Protein AF-A0A950JTL0-F1 (afdb_monomer)

Nearest PDB structures (foldseek):
  7jz2-assembly1_C  TM=7.143E-01  e=7.258E-02  Escherichia coli K-12
  4kx6-assembly2_O  TM=7.077E-01  e=2.262E-01  Escherichia coli DH1
  6awf-assembly1_C  TM=6.795E-01  e=2.912E-01  Escherichia coli
  4kx6-assembly1_C  TM=6.933E-01  e=3.305E-01  Escherichia coli DH1

Mean predicted aligned error: 11.03 Å

Solvent-accessible surface area (backbone atoms only — not comparable to full-atom values): 5020 Å² total; per-residue (Å²): 133,80,86,64,95,79,67,73,83,72,79,75,76,81,78,76,77,66,74,86,73,53,81,86,49,68,70,58,54,49,53,52,50,54,53,52,46,53,51,25,41,54,53,33,52,52,51,50,53,51,50,53,52,24,59,73,68,37,71,82,49,30,52,60,48,55,59,50,45,72,33,71,68,33,43,52,41,51,49,42,46,74,107

pLDDT: mean 80.23, std 8.86, range [50.84, 93.06]

Radius of gyration: 23.2 Å; Cα contacts (8 Å, |Δi|>4): 27; chains: 1; bounding box: 40×24×67 Å

Sequence (83 aa):
MADNPQSPPLRSRPLSPFVTIYKWPITMATSIAHRVTGVAISLGMVLIAWGLIALASGPELYQPFTAAISNIVGQVVLFGFLT

Secondary structure (DSSP, 8-state):
----TT-----PPPPP--SSSS---HHHHHHHHHHHHHHHHHHHHHHHHHHHHHHHT-HHHHHHHHHHHTSHHHHHHHHHHH-

Foldseek 3Di:
DDPDPPDDPDDDDDDDPDPPPDDDDPVNVVVVVVVQLVVLLVLLVVLVVLQVVQVVVDDVSNVVSVVVLPDPVNVVSVVSNVD

Structure (mmCIF, N/CA/C/O backbone):
data_AF-A0A950JTL0-F1
#
_entry.id   AF-A0A950JTL0-F1
#
loop_
_atom_site.group_PDB
_atom_site.id
_atom_site.type_symbol
_atom_site.label_atom_id
_atom_site.label_alt_id
_atom_site.label_comp_id
_atom_site.label_asym_id
_atom_site.label_entity_id
_atom_site.label_seq_id
_atom_site.pdbx_PDB_ins_code
_atom_site.Cartn_x
_atom_site.Cartn_y
_atom_site.Cartn_z
_atom_site.occupancy
_atom_site.B_iso_or_equiv
_atom_site.auth_seq_id
_atom_site.auth_comp_id
_atom_site.auth_asym_id
_atom_site.auth_atom_id
_atom_site.pdbx_PDB_model_num
ATOM 1 N N . MET A 1 1 ? -21.476 14.052 -43.018 1.00 50.84 1 MET A N 1
ATOM 2 C CA . MET A 1 1 ? -20.894 12.702 -43.158 1.00 50.84 1 MET A CA 1
ATOM 3 C C . MET A 1 1 ? -21.601 11.833 -42.127 1.00 50.84 1 MET A C 1
ATOM 5 O O . MET A 1 1 ? -21.351 12.017 -40.947 1.00 50.84 1 MET A O 1
ATOM 9 N N . ALA A 1 2 ? -22.608 11.061 -42.537 1.00 56.53 2 ALA A N 1
ATOM 10 C CA . ALA A 1 2 ? -23.433 10.277 -41.618 1.00 56.53 2 ALA A CA 1
ATOM 11 C C . ALA A 1 2 ? -22.608 9.135 -41.009 1.00 56.53 2 ALA A C 1
ATOM 13 O O . ALA A 1 2 ? -21.900 8.443 -41.741 1.00 56.53 2 ALA A O 1
ATOM 14 N N . ASP A 1 3 ? -22.701 8.958 -39.693 1.00 60.72 3 ASP A N 1
ATOM 15 C CA . ASP A 1 3 ? -22.144 7.798 -39.006 1.00 60.72 3 ASP A CA 1
ATOM 16 C C . ASP A 1 3 ? -22.977 6.582 -39.434 1.00 60.72 3 ASP A C 1
ATOM 18 O O . ASP A 1 3 ? -24.181 6.520 -39.177 1.00 60.72 3 ASP A O 1
ATOM 22 N N . ASN A 1 4 ? -22.384 5.692 -40.231 1.00 66.06 4 ASN A N 1
ATOM 23 C CA . ASN A 1 4 ? -23.092 4.566 -40.828 1.00 66.06 4 ASN A CA 1
ATOM 24 C C . ASN A 1 4 ? -23.169 3.426 -39.798 1.00 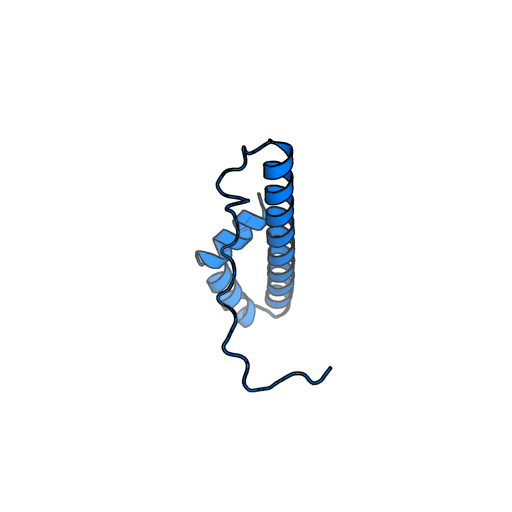66.06 4 ASN A C 1
ATOM 26 O O . ASN A 1 4 ? -22.136 2.796 -39.534 1.00 66.06 4 ASN A O 1
ATOM 30 N N . PRO A 1 5 ? -24.364 3.095 -39.266 1.00 65.06 5 PRO A N 1
ATOM 31 C CA . PRO A 1 5 ? -24.528 2.086 -38.221 1.00 65.06 5 PRO A CA 1
ATOM 32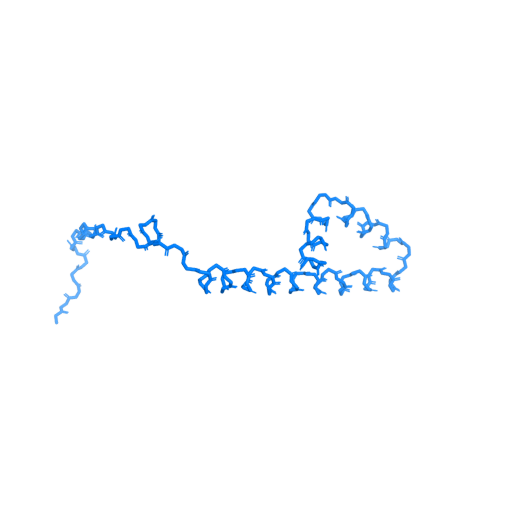 C C . PRO A 1 5 ? -24.244 0.652 -38.703 1.00 65.06 5 PRO A C 1
ATOM 34 O O . PRO A 1 5 ? -24.431 -0.290 -37.941 1.00 65.06 5 PRO A O 1
ATOM 37 N N . GLN A 1 6 ? -23.848 0.456 -39.968 1.00 65.00 6 GLN A N 1
ATOM 38 C CA . GLN A 1 6 ? -23.565 -0.844 -40.592 1.00 65.00 6 GLN A CA 1
ATOM 39 C C . GLN A 1 6 ? -22.081 -1.042 -40.943 1.00 65.00 6 GLN A C 1
ATOM 41 O O . GLN A 1 6 ? -21.738 -1.937 -41.716 1.00 65.00 6 GLN A O 1
ATOM 46 N N . SER A 1 7 ? -21.180 -0.215 -40.408 1.00 62.44 7 SER A N 1
ATOM 47 C CA . SER A 1 7 ? -19.743 -0.419 -40.596 1.00 62.44 7 SER A CA 1
ATOM 48 C C . SER A 1 7 ? -19.265 -1.598 -39.723 1.00 62.44 7 SER A C 1
ATOM 50 O O . SER A 1 7 ? -19.402 -1.543 -38.500 1.00 62.44 7 SER A O 1
ATOM 52 N N . PRO A 1 8 ? -18.738 -2.697 -40.308 1.00 66.19 8 PRO A N 1
ATOM 53 C CA . PRO A 1 8 ? -18.205 -3.805 -39.519 1.00 66.19 8 PRO A CA 1
ATOM 54 C C . PRO A 1 8 ? -17.078 -3.279 -38.620 1.00 66.19 8 PRO A C 1
ATOM 56 O O . PRO A 1 8 ? -16.314 -2.421 -39.078 1.00 66.19 8 PRO A O 1
ATOM 59 N N . PRO A 1 9 ? -16.954 -3.747 -37.360 1.00 67.88 9 PRO A N 1
ATOM 60 C CA . PRO A 1 9 ? -15.965 -3.216 -36.433 1.00 67.88 9 PRO A CA 1
ATOM 61 C C . PRO A 1 9 ? -14.583 -3.328 -37.074 1.00 67.88 9 PRO A C 1
ATOM 63 O O . PRO A 1 9 ? -14.092 -4.428 -37.342 1.00 67.88 9 PRO A O 1
ATOM 66 N N . LEU A 1 10 ? -13.984 -2.172 -37.376 1.00 69.62 10 LEU A N 1
ATOM 67 C CA . LEU A 1 10 ? -12.645 -2.085 -37.943 1.00 69.62 10 LEU A CA 1
ATOM 68 C C . LEU A 1 10 ? -11.719 -2.865 -37.015 1.00 69.62 10 LEU A C 1
ATOM 70 O O . LEU A 1 10 ? -11.626 -2.548 -35.829 1.00 69.62 10 LEU A O 1
ATOM 74 N N . ARG A 1 11 ? -11.075 -3.910 -37.546 1.00 72.31 11 ARG A N 1
ATOM 75 C CA . ARG A 1 11 ? -10.149 -4.757 -36.792 1.00 72.31 11 ARG A CA 1
ATOM 76 C C . ARG A 1 11 ? -9.186 -3.852 -36.025 1.00 72.31 11 ARG A C 1
ATOM 78 O O . ARG A 1 11 ? -8.429 -3.097 -36.637 1.00 72.31 11 ARG A O 1
ATOM 85 N N . SER A 1 12 ? -9.270 -3.885 -34.697 1.00 77.31 12 SER A N 1
ATOM 86 C CA . SER A 1 12 ? -8.491 -3.004 -33.837 1.00 77.31 12 SER A CA 1
ATOM 87 C C . SER A 1 12 ? -7.009 -3.254 -34.092 1.00 77.31 12 SER A C 1
ATOM 89 O O . SER A 1 12 ? -6.536 -4.393 -34.091 1.00 77.31 12 SER A O 1
ATOM 91 N N . ARG A 1 13 ? -6.273 -2.179 -34.393 1.00 81.56 13 ARG A N 1
ATOM 92 C CA . ARG A 1 13 ? -4.827 -2.272 -34.594 1.00 81.56 13 ARG A CA 1
ATOM 93 C C . ARG A 1 13 ? -4.197 -2.769 -33.289 1.00 81.56 13 ARG A C 1
ATOM 95 O O . ARG A 1 13 ? -4.538 -2.233 -32.233 1.00 81.56 13 ARG A O 1
ATOM 102 N N . PRO A 1 14 ? -3.306 -3.773 -33.337 1.00 81.06 14 PRO A N 1
ATOM 103 C CA . PRO A 1 14 ? -2.640 -4.241 -32.134 1.00 81.06 14 PRO A CA 1
ATOM 104 C C . PRO A 1 14 ? -1.786 -3.110 -31.555 1.00 81.06 14 PRO A C 1
ATOM 106 O O . PRO A 1 14 ? -1.078 -2.415 -32.285 1.00 81.06 14 PRO A O 1
ATOM 109 N N . LEU A 1 15 ? -1.869 -2.916 -30.240 1.00 80.50 15 LEU A N 1
ATOM 110 C CA . LEU A 1 15 ? -1.020 -1.970 -29.523 1.00 80.50 15 LEU A CA 1
ATOM 111 C C . LEU A 1 15 ? 0.415 -2.499 -29.514 1.00 80.50 15 LEU A C 1
ATOM 113 O O . LEU A 1 15 ? 0.653 -3.659 -29.174 1.00 80.50 15 LEU A O 1
ATOM 117 N N . SER A 1 16 ? 1.376 -1.651 -29.884 1.00 82.50 16 SER A N 1
ATOM 118 C CA . SER A 1 16 ? 2.791 -2.006 -29.782 1.00 82.50 16 SER A CA 1
ATOM 119 C C . SER A 1 16 ? 3.166 -2.207 -28.308 1.00 82.50 16 SER A C 1
ATOM 121 O O . SER A 1 16 ? 2.735 -1.401 -27.482 1.00 82.50 16 SER A O 1
ATOM 123 N N . PRO A 1 17 ? 3.974 -3.216 -27.940 1.00 78.75 17 PRO A N 1
ATOM 124 C CA . PRO A 1 17 ? 4.277 -3.483 -26.535 1.00 78.75 17 PRO A CA 1
ATOM 125 C C . PRO A 1 17 ? 5.162 -2.371 -25.946 1.00 78.75 17 PRO A C 1
ATOM 127 O O . PRO A 1 17 ? 6.347 -2.288 -26.256 1.00 78.75 17 PRO A O 1
ATOM 130 N N . PHE A 1 18 ? 4.594 -1.498 -25.108 1.00 78.81 18 PHE A N 1
ATOM 131 C CA . PHE A 1 18 ? 5.280 -0.291 -24.615 1.00 78.81 18 PHE A CA 1
ATOM 132 C C . PHE A 1 18 ? 5.841 -0.417 -23.190 1.00 78.81 18 PHE A C 1
ATOM 134 O O . PHE A 1 18 ? 6.863 0.192 -22.897 1.00 78.81 18 PHE A O 1
ATOM 141 N N . VAL A 1 19 ? 5.234 -1.222 -22.308 1.00 79.94 19 VAL A N 1
ATOM 142 C CA . VAL A 1 19 ? 5.744 -1.427 -20.932 1.00 79.94 19 VAL A CA 1
ATOM 143 C C . VAL A 1 19 ? 6.737 -2.584 -20.867 1.00 79.94 19 VAL A C 1
ATOM 145 O O . VAL A 1 19 ? 7.746 -2.505 -20.177 1.00 79.94 19 VAL A O 1
ATOM 148 N N . THR A 1 20 ? 6.476 -3.661 -21.607 1.00 80.94 20 THR A N 1
ATOM 149 C CA . THR A 1 20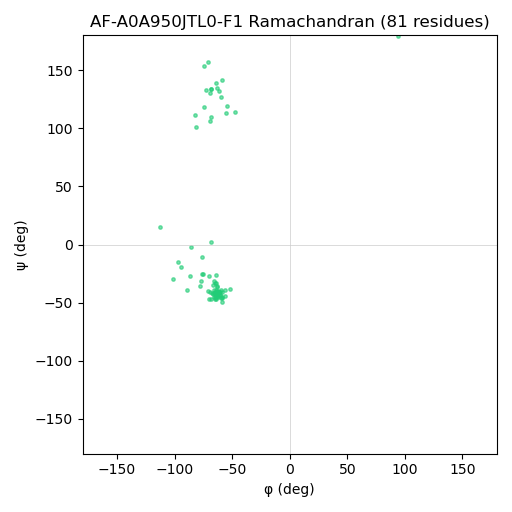 ? 7.214 -4.925 -21.472 1.00 80.94 20 THR A CA 1
ATOM 150 C C . THR A 1 20 ? 8.616 -4.886 -22.085 1.00 80.94 20 THR A C 1
ATOM 152 O O . THR A 1 20 ? 9.477 -5.650 -21.669 1.00 80.94 20 THR A O 1
ATOM 155 N N . ILE A 1 21 ? 8.851 -4.011 -23.071 1.00 85.56 21 ILE A N 1
ATOM 156 C CA . ILE A 1 21 ? 10.140 -3.881 -23.784 1.00 85.56 21 ILE A CA 1
ATOM 157 C C . ILE A 1 21 ? 10.993 -2.740 -23.193 1.00 85.56 21 ILE A C 1
ATOM 159 O O . ILE A 1 21 ? 12.193 -2.647 -23.449 1.00 85.56 21 ILE A O 1
ATOM 163 N N . TYR A 1 22 ? 10.396 -1.858 -22.386 1.00 84.00 22 TYR A N 1
ATOM 164 C CA . TYR A 1 22 ? 11.085 -0.689 -21.851 1.00 84.00 22 TYR A CA 1
ATOM 165 C C . TYR A 1 22 ? 12.091 -1.086 -20.758 1.00 84.00 22 TYR A C 1
ATOM 167 O O . TYR A 1 22 ? 11.780 -1.853 -19.847 1.00 84.00 22 TYR A O 1
ATOM 175 N N . LYS A 1 23 ? 13.317 -0.550 -20.828 1.00 83.44 23 LYS A N 1
ATOM 176 C CA . LYS A 1 23 ? 14.313 -0.708 -19.756 1.00 83.44 23 LYS A CA 1
ATOM 177 C C . LYS A 1 23 ? 13.851 0.075 -18.536 1.00 83.44 23 LYS A C 1
ATOM 179 O O . LYS A 1 23 ? 13.501 1.231 -18.692 1.00 83.44 23 LYS A O 1
ATOM 184 N N . TRP A 1 24 ? 13.900 -0.508 -17.344 1.00 86.44 24 TRP A N 1
ATOM 185 C CA . TRP A 1 24 ? 13.424 0.123 -16.110 1.00 86.44 24 TRP A CA 1
ATOM 186 C C . TRP A 1 24 ? 14.463 1.091 -15.513 1.00 86.44 24 TRP A C 1
ATOM 188 O O . TRP A 1 24 ? 15.403 0.625 -14.865 1.00 86.44 24 TRP A O 1
ATOM 198 N N . PRO A 1 25 ? 14.346 2.427 -15.690 1.00 88.88 25 PRO A N 1
ATOM 199 C CA . PRO A 1 25 ? 15.179 3.371 -14.958 1.00 88.88 25 PRO A CA 1
ATOM 200 C C . PRO A 1 25 ? 14.706 3.480 -13.504 1.00 88.88 25 PRO A C 1
ATOM 202 O O . PRO A 1 25 ? 13.517 3.337 -13.203 1.00 88.88 25 PRO A O 1
ATOM 205 N N . ILE A 1 26 ? 15.630 3.833 -12.609 1.00 89.94 26 ILE A N 1
ATOM 206 C CA . ILE A 1 26 ? 15.351 4.004 -11.174 1.00 89.94 26 ILE A CA 1
ATOM 207 C C . ILE A 1 26 ? 14.232 5.030 -10.945 1.00 89.94 26 ILE A C 1
ATOM 209 O O . ILE A 1 26 ? 13.347 4.799 -10.135 1.00 89.94 26 ILE A O 1
ATOM 213 N N . THR A 1 27 ? 14.193 6.119 -11.717 1.00 90.75 27 THR A N 1
ATOM 214 C CA . THR A 1 27 ? 13.164 7.165 -11.590 1.00 90.75 27 THR A CA 1
ATOM 215 C C . THR A 1 27 ? 11.744 6.665 -11.879 1.00 90.75 27 THR A C 1
ATOM 217 O O . THR A 1 27 ? 10.799 7.089 -11.213 1.00 90.75 27 THR A O 1
ATOM 220 N N . MET A 1 28 ? 11.573 5.733 -12.825 1.00 91.12 28 MET A N 1
ATOM 221 C CA . MET A 1 28 ? 10.277 5.101 -13.104 1.00 91.12 28 MET A CA 1
ATOM 222 C C . MET A 1 28 ? 9.868 4.181 -11.952 1.00 91.12 28 MET A C 1
ATOM 224 O O . MET A 1 28 ? 8.732 4.264 -11.483 1.00 91.12 28 MET A O 1
ATOM 228 N N . ALA A 1 29 ? 10.796 3.343 -11.477 1.00 90.38 29 ALA A N 1
ATOM 229 C CA . ALA A 1 29 ? 10.549 2.455 -10.346 1.00 90.38 29 ALA A CA 1
ATOM 230 C C . ALA A 1 29 ? 10.154 3.254 -9.093 1.00 90.38 29 ALA A C 1
ATOM 232 O O . ALA A 1 29 ? 9.138 2.950 -8.469 1.00 90.38 29 ALA A O 1
ATOM 233 N N . THR A 1 30 ? 10.875 4.339 -8.791 1.00 93.06 30 THR A N 1
ATOM 234 C CA . THR A 1 30 ? 10.546 5.259 -7.694 1.00 93.06 30 THR A CA 1
ATOM 235 C C . THR A 1 30 ? 9.171 5.903 -7.875 1.00 93.06 30 THR A C 1
ATOM 237 O O . THR A 1 30 ? 8.419 5.996 -6.910 1.00 93.06 30 THR A O 1
ATOM 240 N N . SER A 1 31 ? 8.793 6.317 -9.092 1.00 92.44 31 SER A N 1
ATOM 241 C CA . SER A 1 31 ? 7.463 6.898 -9.339 1.00 92.44 31 SER A CA 1
ATOM 242 C C . SER A 1 31 ? 6.332 5.905 -9.059 1.00 92.44 31 SER A C 1
ATOM 244 O O . SER A 1 31 ? 5.324 6.272 -8.455 1.00 92.44 31 SER A O 1
ATOM 246 N N . ILE A 1 32 ? 6.497 4.647 -9.469 1.00 89.69 32 ILE A N 1
ATOM 247 C CA . ILE A 1 32 ? 5.511 3.591 -9.213 1.00 89.69 32 ILE A CA 1
ATOM 248 C C . ILE A 1 32 ? 5.456 3.274 -7.721 1.00 89.69 32 ILE A C 1
ATOM 250 O O . ILE A 1 32 ? 4.365 3.255 -7.155 1.00 89.69 32 ILE A O 1
ATOM 254 N N . ALA A 1 33 ? 6.611 3.110 -7.073 1.00 90.12 33 ALA A N 1
ATOM 255 C CA . ALA A 1 33 ? 6.684 2.874 -5.636 1.00 90.12 33 ALA A CA 1
ATOM 256 C C . ALA A 1 33 ? 5.982 3.989 -4.848 1.00 90.12 33 ALA A C 1
ATOM 258 O O . ALA A 1 33 ? 5.164 3.694 -3.988 1.00 90.12 33 ALA A O 1
ATOM 259 N N . HIS A 1 34 ? 6.206 5.258 -5.205 1.00 89.81 34 HIS A N 1
ATOM 260 C CA . HIS A 1 34 ? 5.560 6.396 -4.550 1.00 89.81 34 HIS A CA 1
ATOM 261 C C . HIS A 1 34 ? 4.030 6.399 -4.710 1.00 89.81 34 HIS A C 1
ATOM 263 O O . HIS A 1 34 ? 3.299 6.762 -3.791 1.00 89.81 34 HIS A O 1
ATOM 269 N N . ARG A 1 35 ? 3.516 5.969 -5.870 1.00 88.94 35 ARG A N 1
ATOM 270 C CA . ARG A 1 35 ? 2.064 5.818 -6.072 1.00 88.94 35 ARG A CA 1
ATOM 271 C C . ARG A 1 35 ? 1.501 4.694 -5.207 1.00 88.94 35 ARG A C 1
ATOM 273 O O . ARG A 1 35 ? 0.434 4.859 -4.625 1.00 88.94 35 ARG A O 1
ATOM 280 N N . VAL A 1 36 ? 2.213 3.573 -5.115 1.00 88.56 36 VAL A N 1
ATOM 281 C CA . VAL A 1 36 ? 1.807 2.428 -4.289 1.00 88.56 36 VAL A CA 1
ATOM 282 C C . VAL A 1 36 ? 1.803 2.804 -2.808 1.00 88.56 36 VAL A C 1
ATOM 284 O O . VAL A 1 36 ? 0.801 2.558 -2.138 1.0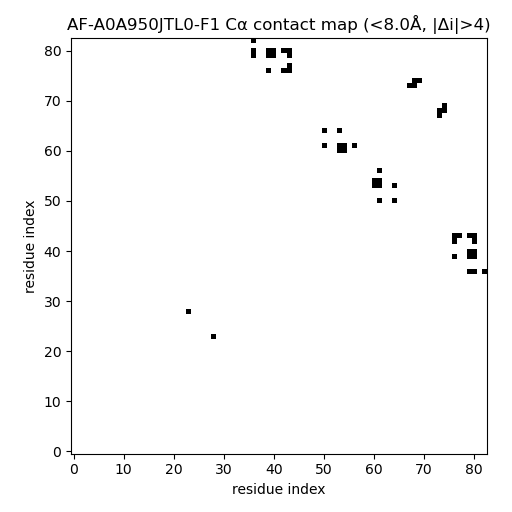0 88.56 36 VAL A O 1
ATOM 287 N N . THR A 1 37 ? 2.853 3.463 -2.311 1.00 88.25 37 THR A N 1
ATOM 288 C CA . THR A 1 37 ? 2.906 3.914 -0.912 1.00 88.25 37 THR A CA 1
ATOM 289 C C . THR A 1 37 ? 1.830 4.956 -0.616 1.00 88.25 37 THR A C 1
ATOM 291 O O . THR A 1 37 ? 1.171 4.868 0.413 1.00 88.25 37 THR A O 1
ATOM 294 N N . GLY A 1 38 ? 1.545 5.880 -1.539 1.00 86.81 38 GLY A N 1
ATOM 295 C CA . GLY A 1 38 ? 0.437 6.831 -1.383 1.00 86.81 38 GLY A CA 1
ATOM 296 C C . GLY A 1 38 ? -0.938 6.158 -1.228 1.00 86.81 38 GLY A C 1
ATOM 297 O O . GLY A 1 38 ? -1.739 6.560 -0.378 1.00 86.81 38 GLY A O 1
ATOM 298 N N . VAL A 1 39 ? -1.210 5.100 -2.003 1.00 86.19 39 VAL A N 1
ATOM 299 C CA . VAL A 1 39 ? -2.441 4.299 -1.856 1.00 86.19 39 VAL A CA 1
ATOM 300 C C . VAL A 1 39 ? -2.451 3.556 -0.520 1.00 86.19 39 VAL A C 1
ATOM 302 O O . VAL A 1 39 ? -3.472 3.556 0.167 1.00 86.19 39 VAL A O 1
ATOM 305 N N . ALA A 1 40 ? -1.320 2.972 -0.124 1.00 85.56 40 ALA A N 1
ATOM 306 C CA . ALA A 1 40 ? -1.204 2.249 1.137 1.00 85.56 40 ALA A CA 1
ATOM 307 C C . ALA A 1 40 ? -1.454 3.161 2.354 1.00 85.56 40 ALA A C 1
ATOM 309 O O . ALA A 1 40 ? -2.254 2.815 3.225 1.00 85.56 40 ALA A O 1
ATOM 310 N N . ILE A 1 41 ? -0.886 4.373 2.354 1.00 85.81 41 ILE A N 1
ATOM 311 C CA . ILE A 1 41 ? -1.124 5.393 3.387 1.00 85.81 41 ILE A CA 1
ATOM 312 C C . ILE A 1 41 ? -2.606 5.777 3.448 1.00 85.81 41 ILE A C 1
ATOM 314 O O . ILE A 1 41 ? -3.182 5.864 4.533 1.00 85.81 41 ILE A O 1
ATOM 318 N N . SER A 1 42 ? -3.246 5.972 2.293 1.00 86.81 42 SER A N 1
ATOM 319 C CA . SER A 1 42 ? -4.665 6.346 2.230 1.00 86.81 42 SER A CA 1
ATOM 320 C C . SER A 1 42 ? -5.567 5.268 2.842 1.00 86.81 42 SER A C 1
ATOM 322 O O . SER A 1 42 ? -6.463 5.581 3.625 1.00 86.81 42 SER A O 1
ATOM 324 N N . LEU A 1 43 ? -5.309 3.992 2.533 1.00 84.00 43 LEU A N 1
ATOM 325 C CA . LEU A 1 43 ? -6.041 2.863 3.117 1.00 84.00 43 LEU A CA 1
ATOM 326 C C . LEU A 1 43 ? -5.784 2.729 4.623 1.00 84.00 43 LEU A C 1
ATOM 328 O O . LEU A 1 43 ? -6.726 2.515 5.389 1.00 84.00 43 LEU A O 1
ATOM 332 N N . GLY A 1 44 ? -4.535 2.905 5.058 1.00 83.62 44 GLY A N 1
ATOM 333 C CA . GLY A 1 44 ? -4.180 2.897 6.475 1.00 83.62 44 GLY A CA 1
ATOM 334 C C . GLY A 1 44 ? -4.900 3.989 7.269 1.00 83.62 44 GLY A C 1
ATOM 335 O O . GLY A 1 44 ? -5.407 3.720 8.356 1.00 83.62 44 GLY A O 1
ATOM 336 N N . MET A 1 45 ? -5.055 5.189 6.701 1.00 86.56 45 MET A N 1
ATOM 337 C CA . MET A 1 45 ? -5.797 6.278 7.346 1.00 86.56 45 MET A CA 1
ATOM 338 C C . MET A 1 45 ? -7.275 5.924 7.574 1.00 86.56 45 MET A C 1
ATOM 340 O O . MET A 1 45 ? -7.822 6.202 8.642 1.00 86.56 45 MET A O 1
ATOM 344 N N . VAL A 1 46 ? -7.917 5.263 6.604 1.00 86.69 46 VAL A N 1
ATOM 345 C CA . VAL A 1 46 ? -9.304 4.785 6.744 1.00 86.69 46 VAL A CA 1
ATOM 346 C C . VAL A 1 46 ? -9.412 3.724 7.842 1.00 86.69 46 VAL A C 1
ATOM 348 O O . VAL A 1 46 ? -10.338 3.779 8.653 1.00 86.69 46 VAL A O 1
ATOM 351 N N . LEU A 1 47 ? -8.456 2.792 7.917 1.00 84.62 47 LEU A N 1
ATOM 352 C CA . LEU A 1 47 ? -8.428 1.786 8.983 1.00 84.62 47 LEU A CA 1
ATOM 353 C C . LEU A 1 47 ? -8.232 2.401 10.369 1.00 84.62 47 LEU A C 1
ATOM 355 O O . LEU A 1 47 ? -8.907 1.989 11.311 1.00 84.62 47 LEU A O 1
ATOM 359 N N . ILE A 1 48 ? -7.343 3.388 10.505 1.00 85.31 48 ILE A N 1
ATOM 360 C CA . ILE A 1 48 ? -7.137 4.097 11.773 1.00 85.31 48 ILE A CA 1
ATOM 361 C C . ILE A 1 48 ? -8.418 4.826 12.179 1.00 85.31 48 ILE A C 1
ATOM 363 O O . ILE A 1 48 ? -8.842 4.708 13.327 1.00 85.31 48 ILE A O 1
ATOM 367 N N . ALA A 1 49 ? -9.072 5.524 11.248 1.00 88.44 49 ALA A N 1
ATOM 368 C CA . ALA A 1 49 ? -10.339 6.197 11.522 1.00 88.44 49 ALA A CA 1
ATOM 369 C C . ALA A 1 49 ? -11.416 5.209 12.003 1.00 88.44 49 ALA A C 1
ATOM 371 O O . ALA A 1 49 ? -12.067 5.458 13.019 1.00 88.44 49 ALA A O 1
ATOM 372 N N . TRP A 1 50 ? -11.554 4.057 11.336 1.00 85.00 50 TRP A N 1
ATOM 373 C CA . TRP A 1 50 ? -12.455 2.990 11.779 1.00 85.00 50 TRP A CA 1
ATOM 374 C C . TRP A 1 50 ? -12.093 2.491 13.183 1.00 85.00 50 TRP A C 1
ATOM 376 O O . TRP A 1 50 ? -12.969 2.347 14.035 1.00 85.00 50 TRP A O 1
ATOM 386 N N . GLY A 1 51 ? -10.808 2.245 13.444 1.00 85.62 51 GLY A N 1
ATOM 387 C CA . GLY A 1 51 ? -10.331 1.761 14.737 1.00 85.62 51 GLY A CA 1
ATOM 388 C C . GLY A 1 51 ? -10.606 2.730 15.880 1.00 85.62 51 GLY A C 1
ATOM 389 O O . GLY A 1 51 ? -11.034 2.302 16.949 1.00 85.62 51 GLY A O 1
ATOM 390 N N . LEU A 1 52 ? -10.435 4.033 15.647 1.00 86.81 52 LEU A N 1
ATOM 391 C CA . LEU A 1 52 ? -10.754 5.072 16.627 1.00 86.81 52 LEU A CA 1
ATOM 392 C C . LEU A 1 52 ? -12.254 5.117 16.943 1.00 86.81 52 LEU A C 1
ATOM 394 O O . LEU A 1 52 ? -12.624 5.229 18.111 1.00 86.81 52 LEU A O 1
ATOM 398 N N . ILE A 1 53 ? -13.116 4.974 15.932 1.00 86.81 53 ILE A N 1
ATOM 399 C CA . ILE A 1 53 ? -14.572 4.906 16.125 1.00 86.81 53 ILE A CA 1
ATOM 400 C C . ILE A 1 53 ? -14.947 3.654 16.927 1.00 86.81 53 ILE A C 1
ATOM 402 O O . ILE A 1 53 ? -15.704 3.746 17.894 1.00 86.81 53 ILE A O 1
ATOM 406 N N . ALA A 1 54 ? -14.396 2.492 16.565 1.00 85.69 54 ALA A N 1
ATOM 407 C CA . ALA A 1 54 ? -14.650 1.236 17.269 1.00 85.69 54 ALA A CA 1
ATOM 408 C C . ALA A 1 54 ? -14.177 1.296 18.731 1.00 85.69 54 ALA A C 1
ATOM 410 O O . ALA A 1 54 ? -14.893 0.854 19.626 1.00 85.69 54 ALA A O 1
ATOM 411 N N . LEU A 1 55 ? -13.011 1.900 18.982 1.00 86.50 55 LEU A N 1
ATOM 412 C CA . LEU A 1 55 ? -12.468 2.097 20.326 1.00 86.50 55 LEU A CA 1
ATOM 413 C C . LEU A 1 55 ? -13.343 3.038 21.168 1.00 86.50 55 LEU A C 1
ATOM 415 O O . LEU A 1 55 ? -13.589 2.760 22.339 1.00 86.50 55 LEU A O 1
ATOM 419 N N . ALA A 1 56 ? -13.848 4.122 20.574 1.0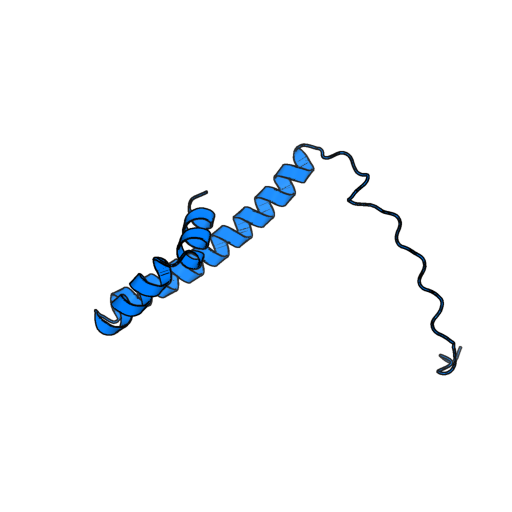0 88.50 56 ALA A N 1
ATOM 420 C CA . ALA A 1 56 ? -14.732 5.070 21.252 1.00 88.50 56 ALA A CA 1
ATOM 421 C C . ALA A 1 56 ? -16.129 4.492 21.551 1.00 88.50 56 ALA A C 1
ATOM 423 O O . ALA A 1 56 ? -16.774 4.911 22.509 1.00 88.50 56 ALA A O 1
ATOM 424 N N . SER A 1 57 ? -16.592 3.528 20.751 1.00 85.81 57 SER A N 1
ATOM 425 C CA . SER A 1 57 ? -17.942 2.955 20.858 1.00 85.81 57 SER A CA 1
ATOM 426 C C . SER A 1 57 ? -18.057 1.810 21.877 1.00 85.81 57 SER A C 1
ATOM 428 O O . SER A 1 57 ? -19.148 1.293 22.102 1.00 85.81 57 SE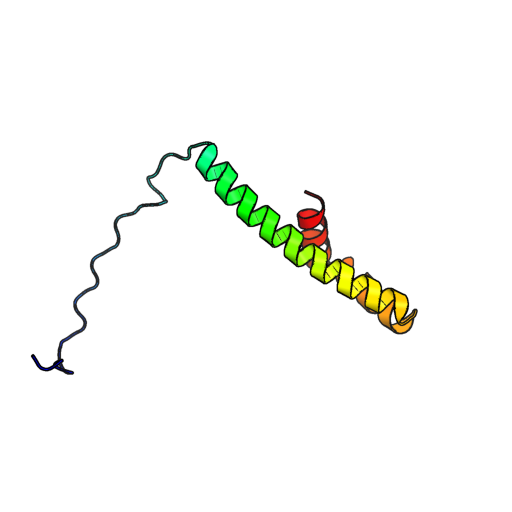R A O 1
ATOM 430 N N . GLY A 1 58 ? -16.950 1.425 22.519 1.00 82.31 58 GLY A N 1
ATOM 431 C CA . GLY A 1 58 ? -16.931 0.441 23.598 1.00 82.31 58 GLY A CA 1
ATOM 432 C C . GLY A 1 58 ? -16.634 -1.006 23.167 1.00 82.31 58 GLY A C 1
ATOM 433 O O . GLY A 1 58 ? -16.409 -1.297 21.989 1.00 82.31 58 GLY A O 1
ATOM 434 N N . PRO A 1 59 ? -16.599 -1.946 24.133 1.00 77.62 59 PRO A N 1
ATOM 435 C CA . PRO A 1 59 ? -16.012 -3.277 23.942 1.00 77.62 59 PRO A CA 1
ATOM 436 C C . PRO A 1 59 ? -16.715 -4.148 22.895 1.00 77.62 59 PRO A C 1
ATOM 438 O O . PRO A 1 59 ? -16.049 -4.917 22.203 1.00 77.62 59 PRO A O 1
ATOM 441 N N . GLU A 1 60 ? -18.037 -4.017 22.752 1.00 79.94 60 GLU A N 1
ATOM 442 C CA . GLU A 1 60 ? -18.835 -4.821 21.812 1.00 79.94 60 GLU A CA 1
ATOM 443 C C . GLU A 1 60 ? -18.479 -4.545 20.347 1.00 79.94 60 GLU A C 1
ATOM 445 O O . GLU A 1 60 ? -18.501 -5.457 19.524 1.00 79.94 60 GLU A O 1
ATOM 450 N N . LEU A 1 61 ? -18.102 -3.306 20.020 1.00 78.12 61 LEU A N 1
ATOM 451 C CA . LEU A 1 61 ? -17.725 -2.905 18.661 1.00 78.12 61 LEU A CA 1
ATOM 452 C C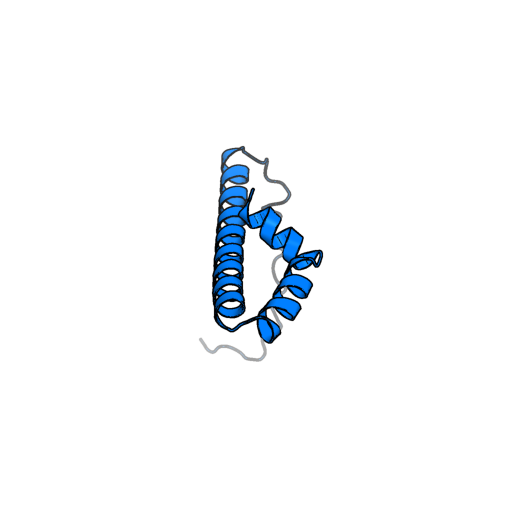 . LEU A 1 61 ? -16.210 -2.974 18.429 1.00 78.12 61 LEU A C 1
ATOM 454 O O . LEU A 1 61 ? -15.757 -3.099 17.290 1.00 78.12 61 LEU A O 1
ATOM 458 N N . TYR A 1 62 ? -15.415 -2.979 19.500 1.00 78.38 62 TYR A N 1
ATOM 459 C CA . TYR A 1 62 ? -13.964 -3.121 19.423 1.00 78.38 62 TYR A CA 1
ATOM 460 C C . TYR A 1 62 ? -13.496 -4.571 19.189 1.00 78.38 62 TYR A C 1
ATOM 462 O O . TYR A 1 62 ? -12.527 -4.795 18.458 1.00 78.38 62 TYR A O 1
ATOM 470 N N . GLN A 1 63 ? -14.184 -5.571 19.753 1.00 79.50 63 GLN A N 1
ATOM 471 C CA . GLN A 1 63 ? -13.867 -6.991 19.530 1.00 79.50 63 GLN A CA 1
ATOM 472 C C . GLN A 1 63 ? -13.934 -7.434 18.053 1.00 79.50 63 GLN A C 1
ATOM 474 O O . GLN A 1 63 ? -12.968 -8.028 17.568 1.00 79.50 63 GLN A O 1
ATOM 479 N N . PRO A 1 64 ? -15.003 -7.138 17.285 1.00 80.81 64 PRO A N 1
ATOM 480 C CA . PRO A 1 64 ? -15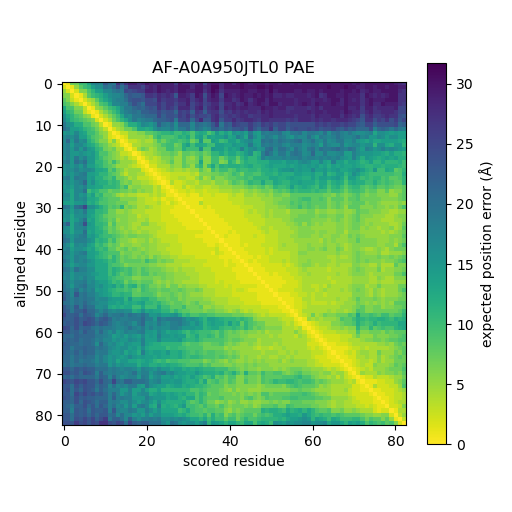.037 -7.493 15.868 1.00 80.81 64 PRO A CA 1
ATOM 481 C C . PRO A 1 64 ? -13.993 -6.717 15.055 1.00 80.81 64 PRO A C 1
ATOM 483 O O . PRO A 1 64 ? -13.438 -7.261 14.103 1.00 80.81 64 PRO A O 1
ATOM 486 N N . PHE A 1 65 ? -13.661 -5.482 15.448 1.00 82.31 65 PHE A N 1
ATOM 487 C CA . PHE A 1 65 ? -12.584 -4.717 14.815 1.00 82.31 65 PHE A CA 1
ATOM 488 C C . PHE A 1 65 ? -11.207 -5.365 15.025 1.00 82.31 65 PHE A C 1
ATOM 490 O O . PHE A 1 65 ? -10.443 -5.522 14.073 1.00 82.31 65 PHE A O 1
ATOM 497 N N . THR A 1 66 ? -10.899 -5.798 16.247 1.00 80.31 66 THR A N 1
ATOM 498 C CA . THR A 1 66 ? -9.635 -6.491 16.552 1.00 80.31 66 THR A CA 1
ATOM 499 C C . THR A 1 66 ? -9.547 -7.866 15.880 1.00 80.31 66 THR A C 1
ATOM 501 O O . THR A 1 66 ? -8.481 -8.255 15.395 1.00 80.31 66 THR A O 1
ATOM 504 N N . ALA A 1 67 ? -10.667 -8.580 15.745 1.00 81.38 67 ALA A N 1
ATOM 505 C CA . ALA A 1 67 ? -10.736 -9.795 14.932 1.00 81.38 67 ALA A CA 1
ATOM 506 C C . ALA A 1 67 ? -10.518 -9.511 13.430 1.00 81.38 67 ALA A C 1
ATOM 508 O O . ALA A 1 67 ? -9.828 -10.262 12.745 1.00 81.38 67 ALA A O 1
ATOM 509 N N . ALA A 1 68 ? -11.053 -8.403 12.909 1.00 80.62 68 ALA A N 1
ATOM 510 C CA . ALA A 1 68 ? -10.875 -8.021 11.509 1.00 80.62 68 ALA A CA 1
ATOM 511 C C . ALA A 1 68 ? -9.432 -7.590 11.189 1.00 80.62 68 ALA A C 1
ATOM 513 O O . ALA A 1 68 ? -8.894 -7.970 10.148 1.00 80.62 68 ALA A O 1
ATOM 514 N N . ILE A 1 69 ? -8.787 -6.829 12.081 1.00 82.00 69 ILE A N 1
ATOM 515 C CA . ILE A 1 69 ? -7.432 -6.305 11.851 1.00 82.00 69 ILE A CA 1
ATOM 516 C C . ILE A 1 69 ? -6.337 -7.369 12.023 1.00 82.00 69 ILE A C 1
ATOM 518 O O . ILE A 1 69 ? -5.274 -7.265 11.415 1.00 82.00 69 ILE A O 1
ATOM 522 N N . SER A 1 70 ? -6.605 -8.412 12.814 1.00 80.56 70 SER A N 1
ATOM 523 C CA . SER A 1 70 ? -5.699 -9.555 12.992 1.00 80.56 70 SER A CA 1
ATOM 524 C C . SER A 1 70 ? -5.711 -10.534 11.813 1.00 80.56 70 SER A C 1
ATOM 526 O O . SER A 1 70 ? -4.834 -11.391 11.723 1.00 80.56 70 SER A O 1
ATOM 528 N N . ASN A 1 71 ? -6.657 -10.394 10.881 1.00 83.69 71 ASN A N 1
ATOM 529 C CA . ASN A 1 71 ? -6.684 -11.180 9.655 1.00 83.69 71 ASN A CA 1
ATOM 530 C C . ASN A 1 71 ? -5.554 -10.757 8.694 1.00 83.69 71 ASN A C 1
ATOM 532 O O . ASN A 1 71 ? -5.098 -9.614 8.714 1.00 83.69 71 ASN A O 1
ATOM 536 N N . ILE A 1 72 ? -5.155 -11.653 7.787 1.00 79.06 72 ILE A N 1
ATOM 537 C CA . ILE A 1 72 ? -4.087 -11.438 6.793 1.00 79.06 72 ILE A CA 1
ATOM 538 C C . ILE A 1 72 ? -4.304 -10.148 5.993 1.00 79.06 72 ILE A C 1
ATOM 540 O O . ILE A 1 72 ? -3.356 -9.418 5.732 1.00 79.06 72 ILE A O 1
ATOM 544 N N . VAL A 1 73 ? -5.551 -9.823 5.640 1.00 75.31 73 VAL A N 1
ATOM 545 C CA . VAL A 1 73 ? -5.875 -8.579 4.922 1.00 75.31 73 VAL A CA 1
ATOM 546 C C . VAL A 1 73 ? -5.594 -7.349 5.788 1.00 75.31 73 VAL A C 1
ATOM 548 O O . VAL A 1 73 ? -4.964 -6.406 5.319 1.00 75.31 73 VAL A O 1
ATOM 551 N N . GLY A 1 74 ? -6.005 -7.372 7.060 1.00 74.25 74 GLY A N 1
ATOM 552 C CA . GLY A 1 74 ? -5.718 -6.299 8.013 1.00 74.25 74 GLY A CA 1
ATOM 553 C C . GLY A 1 74 ? -4.218 -6.123 8.239 1.00 74.25 74 GLY A C 1
ATOM 554 O O . GLY A 1 74 ? -3.727 -4.997 8.214 1.00 74.25 74 GLY A O 1
ATOM 555 N N . GLN A 1 75 ? -3.478 -7.230 8.344 1.00 76.00 75 GLN A N 1
ATOM 556 C CA . GLN A 1 75 ? -2.020 -7.223 8.454 1.00 76.00 75 GLN A CA 1
ATOM 557 C C . GLN A 1 75 ? -1.332 -6.676 7.202 1.00 76.00 75 GLN A C 1
ATOM 559 O O . GLN A 1 75 ? -0.397 -5.898 7.342 1.00 76.00 75 GLN A O 1
ATOM 564 N N . VAL A 1 76 ? -1.788 -7.018 5.994 1.00 77.56 76 VAL A N 1
ATOM 565 C CA . VAL A 1 76 ? -1.230 -6.471 4.743 1.00 77.56 76 VAL A CA 1
ATOM 566 C C . VAL A 1 76 ? -1.445 -4.961 4.657 1.00 77.56 76 VAL A C 1
ATOM 568 O O . VAL A 1 76 ? -0.531 -4.242 4.258 1.00 77.56 76 VAL A O 1
ATOM 571 N N . VAL A 1 77 ? -2.613 -4.458 5.066 1.00 74.56 77 VAL A N 1
ATOM 572 C CA . VAL A 1 77 ? -2.861 -3.008 5.073 1.00 74.56 77 VAL A CA 1
ATOM 573 C C . VAL A 1 77 ? -2.052 -2.309 6.172 1.00 74.56 77 VAL A C 1
ATOM 575 O O . VAL A 1 77 ? -1.488 -1.249 5.915 1.00 74.56 77 VAL A O 1
ATOM 578 N N . LEU A 1 78 ? -1.925 -2.904 7.363 1.00 75.44 78 LEU A N 1
ATOM 579 C CA . LEU A 1 78 ? -1.043 -2.405 8.430 1.00 75.44 78 LEU A CA 1
ATOM 580 C C . LEU A 1 78 ? 0.420 -2.365 7.993 1.00 75.44 78 LEU A C 1
ATOM 582 O O . LEU A 1 78 ? 1.110 -1.380 8.242 1.00 75.44 78 LEU A O 1
ATOM 586 N N . PHE A 1 79 ? 0.883 -3.419 7.326 1.00 75.69 79 PHE A N 1
ATOM 587 C CA . PHE A 1 79 ? 2.241 -3.497 6.810 1.00 75.69 79 PHE A CA 1
ATOM 588 C C . PHE A 1 79 ? 2.462 -2.426 5.744 1.00 75.69 79 PHE A C 1
ATOM 590 O O . PHE A 1 79 ? 3.432 -1.689 5.839 1.00 75.69 79 PHE A O 1
ATOM 597 N N . GLY A 1 80 ? 1.516 -2.261 4.813 1.00 73.94 80 GLY A N 1
ATOM 598 C CA . GLY A 1 80 ? 1.558 -1.201 3.806 1.00 73.94 80 GLY A CA 1
ATOM 599 C C . GLY A 1 80 ? 1.476 0.221 4.375 1.00 73.94 80 GLY A C 1
ATOM 600 O O . GLY A 1 80 ? 1.979 1.145 3.749 1.00 73.94 80 GLY A O 1
ATOM 601 N N . PHE A 1 81 ? 0.861 0.416 5.544 1.00 69.94 81 PHE A N 1
ATOM 602 C CA . PHE A 1 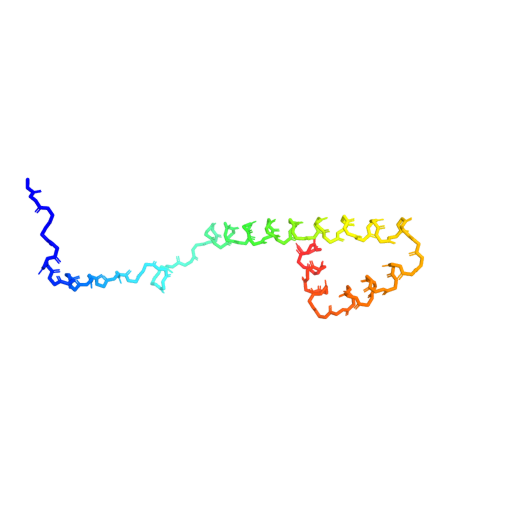81 ? 0.870 1.701 6.249 1.00 69.94 81 PHE A CA 1
ATOM 603 C C . PHE A 1 81 ? 2.201 1.972 6.974 1.00 69.94 81 PHE A C 1
ATOM 605 O O . PHE A 1 81 ? 2.586 3.129 7.119 1.00 69.94 81 PHE A O 1
ATOM 612 N N . LEU A 1 82 ? 2.885 0.924 7.450 1.00 66.25 82 LEU A N 1
ATOM 613 C CA . LEU A 1 82 ? 4.136 1.033 8.209 1.00 66.25 82 LEU A CA 1
ATOM 614 C C . LEU A 1 82 ? 5.395 1.093 7.319 1.00 66.25 82 LEU A C 1
ATOM 616 O O . LEU A 1 82 ? 6.406 1.636 7.763 1.00 66.25 82 LEU A O 1
ATOM 620 N N . THR A 1 83 ? 5.352 0.520 6.110 1.00 56.97 83 THR A N 1
ATOM 621 C CA . THR A 1 83 ? 6.442 0.543 5.108 1.00 56.97 83 THR A CA 1
ATOM 622 C C . THR A 1 83 ? 6.447 1.802 4.258 1.00 56.97 83 THR A C 1
ATOM 624 O O . THR A 1 83 ? 7.542 2.379 4.083 1.00 56.97 83 THR A O 1
#